Protein AF-A0A7X9LB42-F1 (afdb_monomer)

Secondary structure (DSSP, 8-state):
--------PPPPS-SS-------------PPPP--TT-PPPPPPP------HHHHHHHHHHHHHHHHHHTTSS-GGGTGGGB-HHHHHHHHHHHHTTTTTT-EEEEEEEEEEETTEEEEEEEEEETTEEEEEEEEEEEETTEEEEEEEEE---HHHHTTT-

Radius of gyration: 22.35 Å; Cα contacts (8 Å, |Δi|>4): 186; chains: 1; bounding box: 54×29×72 Å

Mean predicted aligned error: 14.07 Å

Foldseek 3Di:
DDPPDDDDDDDPPDDDPPPPPPDDPPDDDDPDDPDVCPDPPPPDPPQDPDPPVRVVQVVVLVVQLLCLLLVNDPLVVCVVQEDPVVSVVSVLSVVLVQSNQKDWDDWDWGDPDPFKIKIWTWIDHPPDIKIKIWMWGQDPNHTHTYDMDIPDDPVSVVSSD

Sequence (161 aa):
MDIADAVLGPAPLILAPALRLIRPLFSEPVQDPLVPWAVPEPPPPQQTEVPARVRRAVAALTAALVEVLRGRRPLAHFEPHAGAEVIDLLARLRAEGATSGIRLASVRVSQPADRAVEATVRFELGRSSRAAALRFARRDGRWRLVAMELALDAGTILRAG

pLDDT: mean 78.17, std 20.58, range [34.38, 97.81]

Structure (mmCIF, N/CA/C/O backbone):
data_AF-A0A7X9LB42-F1
#
_entry.id   AF-A0A7X9LB42-F1
#
loop_
_atom_site.group_PDB
_atom_site.id
_atom_site.type_symbol
_atom_site.label_atom_id
_atom_site.label_alt_id
_atom_site.label_comp_id
_atom_site.label_asym_id
_atom_site.label_entity_id
_atom_site.label_seq_id
_atom_site.pdbx_PDB_ins_code
_atom_site.Cartn_x
_atom_site.Cartn_y
_atom_site.Cartn_z
_atom_site.occupancy
_atom_site.B_iso_or_equiv
_atom_site.auth_seq_id
_atom_site.auth_comp_id
_atom_site.auth_asym_id
_atom_site.auth_atom_id
_atom_site.pdbx_PDB_model_num
ATOM 1 N N . MET A 1 1 ? 27.566 -9.108 54.382 1.00 41.91 1 MET A N 1
ATOM 2 C CA . MET A 1 1 ? 26.516 -8.352 53.672 1.00 41.91 1 MET A CA 1
ATOM 3 C C . MET A 1 1 ? 25.798 -9.371 52.813 1.00 41.91 1 MET A C 1
ATOM 5 O O . MET A 1 1 ? 26.382 -9.845 51.850 1.00 41.91 1 MET A O 1
ATOM 9 N N . ASP A 1 2 ? 24.655 -9.832 53.311 1.00 34.38 2 ASP A N 1
ATOM 10 C CA . ASP A 1 2 ? 23.945 -11.046 52.896 1.00 34.38 2 ASP A CA 1
ATOM 11 C C . ASP A 1 2 ? 22.746 -10.668 52.006 1.00 34.38 2 ASP A C 1
ATOM 13 O O . ASP A 1 2 ? 22.074 -9.673 52.280 1.00 34.38 2 ASP A O 1
ATOM 17 N N . ILE A 1 3 ? 22.521 -11.403 50.916 1.00 44.94 3 ILE A N 1
ATOM 18 C CA . ILE A 1 3 ? 21.566 -11.088 49.832 1.00 44.94 3 ILE A CA 1
ATOM 19 C C . ILE A 1 3 ? 20.309 -11.959 50.006 1.00 44.94 3 ILE A C 1
ATOM 21 O O . ILE A 1 3 ? 19.938 -12.711 49.107 1.00 44.94 3 ILE A O 1
ATOM 25 N N . ALA A 1 4 ? 19.695 -11.928 51.193 1.00 46.03 4 ALA A N 1
ATOM 26 C CA . ALA A 1 4 ? 18.783 -12.998 51.610 1.00 46.03 4 ALA A CA 1
ATOM 27 C C . ALA A 1 4 ? 17.273 -12.684 51.638 1.00 46.03 4 ALA A C 1
ATOM 29 O O . ALA A 1 4 ? 16.518 -13.624 51.833 1.00 46.03 4 ALA A O 1
ATOM 30 N N . ASP A 1 5 ? 16.781 -11.464 51.383 1.00 50.47 5 ASP A N 1
ATOM 31 C CA . ASP A 1 5 ? 15.348 -11.166 51.633 1.00 50.47 5 ASP A CA 1
ATOM 32 C C . ASP A 1 5 ? 14.587 -10.499 50.472 1.00 50.47 5 ASP A C 1
ATOM 34 O O . ASP A 1 5 ? 13.967 -9.445 50.619 1.00 50.47 5 ASP A O 1
ATOM 38 N N . ALA A 1 6 ? 14.566 -11.136 49.298 1.00 44.75 6 ALA A N 1
ATOM 39 C CA . ALA A 1 6 ? 13.583 -10.803 48.262 1.00 44.75 6 ALA A CA 1
ATOM 40 C C . ALA A 1 6 ? 12.391 -11.774 48.331 1.00 44.75 6 ALA A C 1
ATOM 42 O O . ALA A 1 6 ? 12.416 -12.857 47.748 1.00 44.75 6 ALA A O 1
ATOM 43 N N . VAL A 1 7 ? 11.330 -11.385 49.041 1.00 47.34 7 VAL A N 1
ATOM 44 C CA . VAL A 1 7 ? 10.073 -12.150 49.094 1.00 47.34 7 VAL A CA 1
ATOM 45 C C . VAL A 1 7 ? 9.259 -11.898 47.818 1.00 47.34 7 VAL A C 1
ATOM 47 O O . VAL A 1 7 ? 8.874 -10.767 47.522 1.00 47.34 7 VAL A O 1
ATOM 50 N N . LEU A 1 8 ? 8.983 -12.962 47.057 1.00 39.12 8 LEU A N 1
ATOM 51 C CA . LEU A 1 8 ? 8.116 -12.939 45.874 1.00 39.12 8 LEU A CA 1
ATOM 52 C C . LEU A 1 8 ? 6.640 -13.010 46.295 1.00 39.12 8 LEU A C 1
ATOM 54 O O . LEU A 1 8 ? 6.186 -14.025 46.816 1.00 39.12 8 LEU A O 1
ATOM 58 N N . GLY A 1 9 ? 5.881 -11.946 46.035 1.00 48.91 9 GLY A N 1
ATOM 59 C CA . GLY A 1 9 ? 4.416 -11.970 46.083 1.00 48.91 9 GLY A CA 1
ATOM 60 C C . GLY A 1 9 ? 3.815 -12.286 44.704 1.00 48.91 9 GLY A C 1
ATOM 61 O O . GLY A 1 9 ? 4.397 -11.891 43.689 1.00 48.91 9 GLY A O 1
ATOM 62 N N . PRO A 1 10 ? 2.660 -12.973 44.619 1.00 39.47 10 PRO A N 1
ATOM 63 C CA . PRO A 1 10 ? 1.989 -13.208 43.345 1.00 39.47 10 PRO A CA 1
ATOM 64 C C . PRO A 1 10 ? 1.447 -11.892 42.769 1.00 39.47 10 PRO A C 1
ATOM 66 O O . PRO A 1 10 ? 0.719 -11.154 43.433 1.00 39.47 10 PRO A O 1
ATOM 69 N N . ALA A 1 11 ? 1.802 -11.601 41.516 1.00 39.06 11 ALA A N 1
ATOM 70 C CA . ALA A 1 11 ? 1.263 -10.464 40.779 1.00 39.06 11 ALA A CA 1
ATOM 71 C C . ALA A 1 11 ? -0.211 -10.723 40.407 1.00 39.06 11 ALA A C 1
ATOM 73 O O . ALA A 1 11 ? -0.538 -11.835 39.982 1.00 39.06 11 ALA A O 1
ATOM 74 N N . PRO A 1 12 ? -1.111 -9.729 40.531 1.00 38.19 12 PRO A N 1
ATOM 75 C CA . PRO A 1 12 ? -2.492 -9.891 40.103 1.00 38.19 12 PRO A CA 1
ATOM 76 C C . PRO A 1 12 ? -2.535 -10.175 38.596 1.00 38.19 12 PRO A C 1
ATOM 78 O O . PRO A 1 12 ? -1.917 -9.470 37.797 1.00 38.19 12 PRO A O 1
ATOM 81 N N . LEU A 1 13 ? -3.266 -11.227 38.219 1.00 47.06 13 LEU A N 1
ATOM 82 C CA . LEU A 1 13 ? -3.501 -11.663 36.841 1.00 47.06 13 LEU A CA 1
ATOM 83 C C . LEU A 1 13 ? -4.404 -10.671 36.099 1.00 47.06 13 LEU A C 1
ATOM 85 O O . LEU A 1 13 ? -5.555 -10.972 35.809 1.00 47.06 13 LEU A O 1
ATOM 89 N N . ILE A 1 14 ? -3.901 -9.483 35.781 1.00 51.09 14 ILE A N 1
ATOM 90 C CA . ILE A 1 14 ? -4.489 -8.638 34.744 1.00 51.09 14 ILE A CA 1
ATOM 91 C C . ILE A 1 14 ? -3.339 -7.932 34.032 1.00 51.09 14 ILE A C 1
ATOM 93 O O . ILE A 1 14 ? -2.654 -7.129 34.656 1.00 51.09 14 ILE A O 1
ATOM 97 N N . LEU A 1 15 ? -3.168 -8.243 32.740 1.00 40.28 15 LEU A N 1
ATOM 98 C CA . LEU A 1 15 ? -2.590 -7.442 31.644 1.00 40.28 15 LEU A CA 1
ATOM 99 C C . LEU A 1 15 ? -1.742 -8.318 30.708 1.00 40.28 15 LEU A C 1
ATOM 101 O O . LEU A 1 15 ? -0.972 -9.170 31.142 1.00 40.28 15 LEU A O 1
ATOM 105 N N . ALA A 1 16 ? -1.929 -8.085 29.406 1.00 45.25 16 ALA A N 1
ATOM 106 C CA . ALA A 1 16 ? -1.166 -8.628 28.281 1.00 45.25 16 ALA A CA 1
ATOM 107 C C . ALA A 1 16 ? 0.340 -8.750 28.581 1.00 45.25 16 ALA A C 1
ATOM 109 O O . ALA A 1 16 ? 0.851 -7.935 29.353 1.00 45.25 16 ALA A O 1
ATOM 110 N N . PRO A 1 17 ? 1.078 -9.699 27.967 1.00 44.28 17 PRO A N 1
ATOM 111 C CA . PRO A 1 17 ? 2.480 -9.896 28.299 1.00 44.28 17 PRO A CA 1
ATOM 112 C C . PRO A 1 17 ? 3.245 -8.607 28.004 1.00 44.28 17 PRO A C 1
ATOM 114 O O . PRO A 1 17 ? 3.487 -8.243 26.852 1.00 44.28 17 PRO A O 1
ATOM 117 N N . ALA A 1 18 ? 3.605 -7.896 29.071 1.00 48.59 18 ALA A N 1
ATOM 118 C CA . ALA A 1 18 ? 4.562 -6.818 29.021 1.00 48.59 18 ALA A CA 1
ATOM 119 C C . ALA A 1 18 ? 5.898 -7.462 28.654 1.00 48.59 18 ALA A C 1
ATOM 121 O O . ALA A 1 18 ? 6.626 -7.961 29.512 1.00 48.59 18 ALA A O 1
ATOM 122 N N . LEU A 1 19 ? 6.196 -7.497 27.356 1.00 48.34 19 LEU A N 1
ATOM 123 C CA . LEU A 1 19 ? 7.540 -7.734 26.857 1.00 48.34 19 LEU A CA 1
ATOM 124 C C . LEU A 1 19 ? 8.431 -6.672 27.501 1.00 48.34 19 LEU A C 1
ATOM 126 O O . LEU A 1 19 ? 8.444 -5.510 27.092 1.00 48.34 19 LEU A O 1
ATOM 130 N N . ARG A 1 20 ? 9.137 -7.062 28.566 1.00 45.72 20 ARG A N 1
ATOM 131 C CA . ARG A 1 20 ? 10.211 -6.263 29.146 1.00 45.72 20 ARG A CA 1
ATOM 132 C C . ARG A 1 20 ? 11.251 -6.080 28.053 1.00 45.72 20 ARG A C 1
ATOM 134 O O . ARG A 1 20 ? 11.986 -7.006 27.725 1.00 45.72 20 ARG A O 1
ATOM 141 N N . LEU A 1 21 ? 11.295 -4.882 27.483 1.00 43.81 21 LEU A N 1
ATOM 142 C CA . LEU A 1 21 ? 12.364 -4.490 26.584 1.00 43.81 21 LEU A CA 1
ATOM 143 C C . LEU A 1 21 ? 13.625 -4.333 27.440 1.00 43.81 21 LEU A C 1
ATOM 145 O O . LEU A 1 21 ? 13.823 -3.312 28.099 1.00 43.81 21 LEU A O 1
ATOM 149 N N . ILE A 1 22 ? 14.440 -5.385 27.503 1.00 57.38 22 ILE A N 1
ATOM 150 C CA . ILE A 1 22 ? 15.757 -5.315 28.130 1.00 57.38 22 ILE A CA 1
ATOM 151 C C . ILE A 1 22 ? 16.614 -4.455 27.206 1.00 57.38 22 ILE A C 1
ATOM 153 O O . ILE A 1 22 ? 16.971 -4.867 26.104 1.00 57.38 22 ILE A O 1
ATOM 157 N N . ARG A 1 23 ? 16.905 -3.225 27.634 1.00 40.50 23 ARG A N 1
ATOM 158 C CA . ARG A 1 23 ? 17.895 -2.374 26.976 1.00 40.50 23 ARG A CA 1
ATOM 159 C C . ARG A 1 23 ? 19.249 -3.075 27.141 1.00 40.50 23 ARG A C 1
ATOM 161 O O . ARG A 1 23 ? 19.650 -3.252 28.292 1.00 40.50 23 ARG A O 1
ATOM 168 N N . PRO A 1 24 ? 19.942 -3.494 26.066 1.00 44.38 24 PRO A N 1
ATOM 169 C CA . PRO A 1 24 ? 21.277 -4.039 26.231 1.00 44.3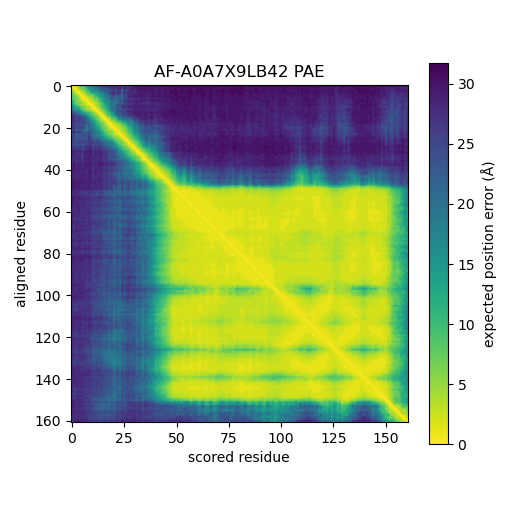8 24 PRO A CA 1
ATOM 170 C C . PRO A 1 24 ? 22.142 -2.930 26.828 1.00 44.38 24 PRO A C 1
ATOM 172 O O . PRO A 1 24 ? 22.249 -1.834 26.270 1.00 44.38 24 PRO A O 1
ATOM 175 N N . LEU A 1 25 ? 22.698 -3.189 28.011 1.00 50.03 25 LEU A N 1
ATOM 176 C CA . LEU A 1 25 ? 23.847 -2.438 28.484 1.00 50.03 25 LEU A CA 1
ATOM 177 C C . LEU A 1 25 ? 24.956 -2.790 27.497 1.00 50.03 25 LEU A C 1
ATOM 179 O O . LEU A 1 25 ? 25.363 -3.948 27.426 1.00 50.03 25 LEU A O 1
ATOM 183 N N . PHE A 1 26 ? 25.361 -1.833 26.664 1.00 48.47 26 PHE A N 1
ATOM 184 C CA . PHE A 1 26 ? 26.548 -2.004 25.840 1.00 48.47 26 PHE A CA 1
ATOM 185 C C . PHE A 1 26 ? 27.708 -2.241 26.807 1.00 48.47 26 PHE A C 1
ATOM 187 O O . PHE A 1 26 ? 28.101 -1.332 27.535 1.00 48.47 26 PHE A O 1
ATOM 194 N N . SER A 1 27 ? 28.174 -3.487 26.878 1.00 50.56 27 SER A N 1
ATOM 195 C CA . SER A 1 27 ? 29.434 -3.807 27.533 1.00 50.56 27 SER A CA 1
ATOM 196 C C . SER A 1 27 ? 30.529 -3.057 26.786 1.00 50.56 27 SER A C 1
ATOM 198 O O . SER A 1 27 ? 30.489 -2.977 25.555 1.00 50.56 27 SER A O 1
ATOM 200 N N . GLU A 1 28 ? 31.500 -2.517 27.519 1.00 56.34 28 GLU A N 1
ATOM 201 C CA . GLU A 1 28 ? 32.774 -2.098 26.935 1.00 56.34 28 GLU A CA 1
ATOM 202 C C . GLU A 1 28 ? 33.306 -3.213 26.020 1.00 56.34 28 GLU A C 1
ATOM 204 O O . GLU A 1 28 ? 33.002 -4.387 26.282 1.00 56.34 28 GLU A O 1
ATOM 209 N N . PRO A 1 29 ? 34.042 -2.880 24.941 1.00 48.50 29 PRO A N 1
ATOM 210 C CA . PRO A 1 29 ? 34.519 -3.867 23.985 1.00 48.50 29 PRO A CA 1
ATOM 211 C C . PRO A 1 29 ? 35.438 -4.859 24.701 1.00 48.50 29 PRO A C 1
ATOM 213 O O . PRO A 1 29 ? 36.629 -4.620 24.893 1.00 48.50 29 PRO A O 1
ATOM 216 N N . VAL A 1 30 ? 34.858 -5.985 25.111 1.00 57.56 30 VAL A N 1
ATOM 217 C CA . VAL A 1 30 ? 35.585 -7.210 25.409 1.00 57.56 30 VAL A CA 1
ATOM 218 C C . VAL A 1 30 ? 36.338 -7.525 24.129 1.00 57.56 30 VAL A C 1
ATOM 220 O O . VAL A 1 30 ? 35.717 -7.640 23.075 1.00 57.56 30 VAL A O 1
ATOM 223 N N . GLN A 1 31 ? 37.670 -7.585 24.208 1.00 60.78 31 GLN A N 1
ATOM 224 C CA . GLN A 1 31 ? 38.475 -8.064 23.092 1.00 60.78 31 GLN A CA 1
ATOM 225 C C . GLN A 1 31 ? 37.878 -9.388 22.624 1.00 60.78 31 GLN A C 1
ATOM 227 O O . GLN A 1 31 ? 37.711 -10.295 23.444 1.00 60.78 31 GLN A O 1
ATOM 232 N N . ASP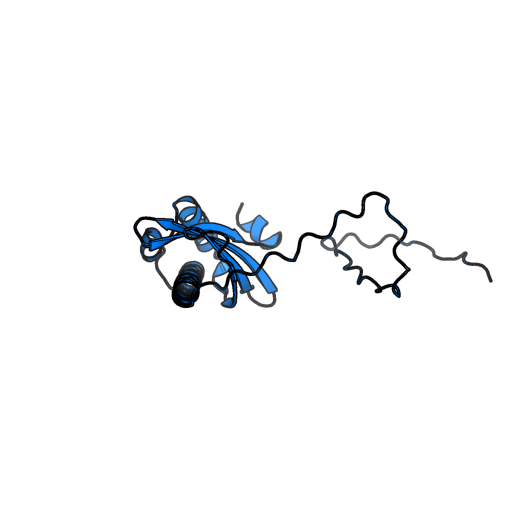 A 1 32 ? 37.486 -9.434 21.350 1.00 60.06 32 ASP A N 1
ATOM 233 C CA . ASP A 1 32 ? 36.711 -10.534 20.789 1.00 60.06 32 ASP A CA 1
ATOM 234 C C . ASP A 1 32 ? 37.332 -11.874 21.203 1.00 60.06 32 ASP A C 1
ATOM 236 O O . ASP A 1 32 ? 38.526 -12.095 20.957 1.00 60.06 32 ASP A O 1
ATOM 240 N N . PRO A 1 33 ? 36.575 -12.787 21.843 1.00 58.59 33 PRO A N 1
ATOM 241 C CA . PRO A 1 33 ?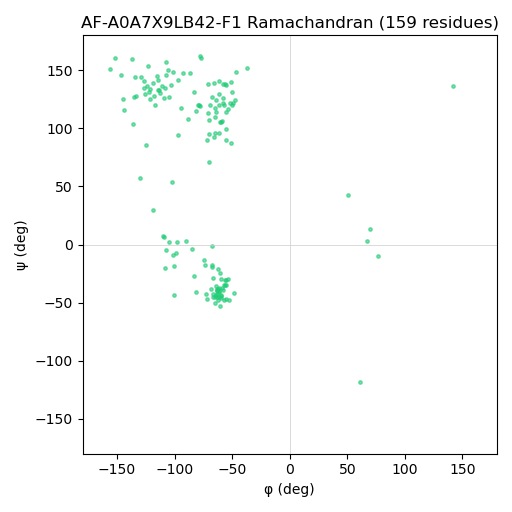 37.075 -14.134 22.038 1.00 58.59 33 PRO A CA 1
ATOM 242 C C . PRO A 1 33 ? 37.390 -14.699 20.653 1.00 58.59 33 PRO A C 1
ATOM 244 O O . PRO A 1 33 ? 36.536 -14.669 19.768 1.00 58.59 33 PRO A O 1
ATOM 247 N N . LEU A 1 34 ? 38.623 -15.183 20.464 1.00 61.75 34 LEU A N 1
ATOM 248 C CA . LEU A 1 34 ? 39.092 -15.822 19.233 1.00 61.75 34 LEU A CA 1
ATOM 249 C C . LEU A 1 34 ? 38.158 -16.990 18.875 1.00 61.75 34 LEU A C 1
ATOM 251 O O . LEU A 1 34 ? 38.349 -18.125 19.309 1.00 61.75 34 LEU A O 1
ATOM 255 N N . VAL A 1 35 ? 37.119 -16.708 18.092 1.00 62.78 35 VAL A N 1
ATOM 256 C CA . VAL A 1 35 ? 36.259 -17.723 17.498 1.00 62.78 35 VAL A CA 1
ATOM 257 C C . VAL A 1 35 ? 37.009 -18.304 16.295 1.00 62.78 35 VAL A C 1
ATOM 259 O O . VAL A 1 35 ? 37.314 -17.569 15.356 1.00 62.78 35 VAL A O 1
ATOM 262 N N . PRO A 1 36 ? 37.318 -19.616 16.274 1.00 63.50 36 PRO A N 1
ATOM 263 C CA . PRO A 1 36 ? 38.132 -20.239 15.220 1.00 63.50 36 PRO A CA 1
ATOM 264 C C . PRO A 1 36 ? 37.447 -20.273 13.843 1.00 63.50 36 PRO A C 1
ATOM 266 O O . PRO A 1 36 ? 38.026 -20.749 12.871 1.00 63.50 36 PRO A O 1
ATOM 26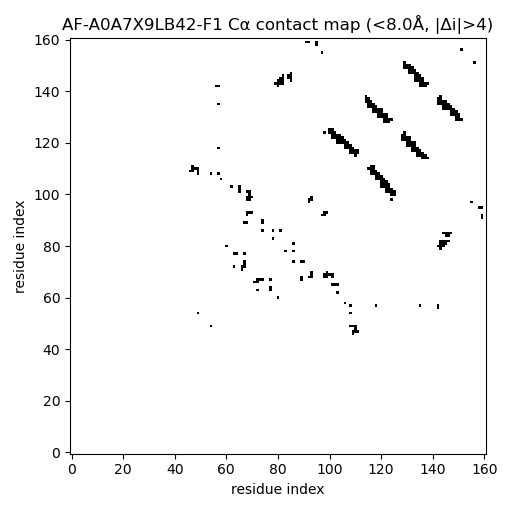9 N N . TRP A 1 37 ? 36.216 -19.772 13.754 1.00 61.94 37 TRP A N 1
ATOM 270 C CA . TRP A 1 37 ? 35.407 -19.689 12.547 1.00 61.94 37 TRP A CA 1
ATOM 271 C C . TRP A 1 37 ? 35.062 -18.246 12.196 1.00 61.94 37 TRP A C 1
ATOM 273 O O . TRP A 1 37 ? 34.003 -18.056 11.624 1.00 61.94 37 TRP A O 1
ATOM 283 N N . ALA A 1 38 ? 35.886 -17.243 12.530 1.00 61.91 38 ALA A N 1
ATOM 284 C CA . ALA A 1 38 ? 35.678 -15.859 12.092 1.00 61.91 38 ALA A CA 1
ATOM 285 C C . ALA A 1 38 ? 35.470 -15.804 10.565 1.00 61.91 38 ALA A C 1
ATOM 287 O O . ALA A 1 38 ? 36.412 -15.694 9.781 1.00 61.91 38 ALA A O 1
ATOM 288 N N . VAL A 1 39 ? 34.215 -15.958 10.140 1.00 67.31 39 VAL A N 1
ATOM 289 C CA . VAL A 1 39 ? 33.794 -15.809 8.762 1.00 67.31 39 VAL A CA 1
ATOM 290 C C . VAL A 1 39 ? 33.960 -14.321 8.536 1.00 67.31 39 VAL A C 1
ATOM 292 O O . VAL A 1 39 ? 33.355 -13.559 9.296 1.00 67.31 39 VAL A O 1
ATOM 295 N N . PRO A 1 40 ? 34.802 -13.888 7.581 1.00 71.44 40 PRO A N 1
ATOM 296 C CA . PRO A 1 40 ? 34.893 -12.475 7.271 1.00 71.44 40 PRO A CA 1
ATOM 297 C C . PRO A 1 40 ? 33.470 -11.973 7.066 1.00 71.44 40 PRO A C 1
ATOM 299 O O . PRO A 1 40 ? 32.744 -12.530 6.237 1.00 71.44 40 PRO A O 1
ATOM 302 N N . GLU A 1 41 ? 33.055 -11.006 7.890 1.00 66.38 41 GLU A N 1
ATOM 303 C CA . GLU A 1 41 ? 31.722 -10.427 7.791 1.00 66.38 41 GLU A CA 1
ATOM 304 C C . GLU A 1 41 ? 31.578 -9.974 6.336 1.00 66.38 41 GLU A C 1
ATOM 306 O O . GLU A 1 41 ? 32.407 -9.180 5.867 1.00 66.38 41 GLU A O 1
ATOM 311 N N . PRO A 1 42 ? 30.633 -10.548 5.565 1.00 71.19 42 PRO A N 1
ATOM 312 C CA . PRO A 1 42 ? 30.469 -10.133 4.188 1.00 71.19 42 PRO A CA 1
ATOM 313 C C . PRO A 1 42 ? 30.248 -8.620 4.208 1.00 71.19 42 PRO A C 1
ATOM 315 O O . PRO A 1 42 ? 29.529 -8.133 5.088 1.00 71.19 42 PRO A O 1
ATOM 318 N N . PRO A 1 43 ? 30.876 -7.862 3.289 1.00 70.62 43 PRO A N 1
ATOM 319 C CA . PRO A 1 43 ? 30.712 -6.418 3.271 1.00 70.62 43 PRO A CA 1
ATOM 320 C C . PRO A 1 43 ? 29.214 -6.104 3.297 1.00 70.62 43 PRO A C 1
ATOM 322 O O . PRO A 1 43 ? 28.446 -6.820 2.637 1.00 70.62 43 PRO A O 1
ATOM 325 N N . PRO A 1 44 ? 28.781 -5.080 4.058 1.00 65.62 44 PRO A N 1
ATOM 326 C CA . PRO A 1 44 ? 27.369 -4.754 4.157 1.00 65.62 44 PRO A CA 1
ATOM 327 C C . PRO A 1 44 ? 26.814 -4.657 2.736 1.00 65.62 44 PRO A C 1
ATOM 329 O O . PRO A 1 44 ? 27.461 -4.031 1.886 1.00 65.62 44 PRO A O 1
ATOM 332 N N . PRO A 1 45 ? 25.674 -5.310 2.439 1.00 60.44 45 PRO A N 1
ATOM 333 C CA . PRO A 1 45 ? 25.145 -5.340 1.088 1.00 60.44 45 PRO A CA 1
ATOM 334 C C . PRO A 1 45 ? 25.056 -3.902 0.591 1.00 60.44 45 PRO A C 1
ATOM 336 O O . PRO A 1 45 ? 24.429 -3.059 1.241 1.00 60.44 45 PRO A O 1
ATOM 339 N N . GLN A 1 46 ? 25.737 -3.608 -0.521 1.00 58.69 46 GLN A N 1
ATOM 340 C CA . GLN A 1 46 ? 25.709 -2.276 -1.110 1.00 58.69 46 GLN A CA 1
ATOM 341 C C . GLN A 1 46 ? 24.245 -1.922 -1.341 1.00 58.69 46 GLN A C 1
ATOM 343 O O . GLN A 1 46 ? 23.548 -2.579 -2.120 1.00 58.69 46 GLN A O 1
ATOM 348 N N . GLN A 1 47 ? 23.759 -0.918 -0.609 1.00 58.94 47 GLN A N 1
ATOM 349 C CA . GLN A 1 47 ? 22.401 -0.427 -0.769 1.00 58.94 47 GLN A CA 1
ATOM 350 C C . GLN A 1 47 ? 22.320 0.164 -2.169 1.00 58.94 47 GLN A C 1
ATOM 352 O O . GLN A 1 47 ? 22.734 1.297 -2.402 1.00 58.94 47 GLN A O 1
ATOM 357 N N . THR A 1 48 ? 21.844 -0.639 -3.120 1.00 67.56 48 THR A N 1
ATOM 358 C CA . THR A 1 48 ? 21.656 -0.186 -4.492 1.00 67.56 48 THR A CA 1
ATOM 359 C C . THR A 1 48 ? 20.713 1.001 -4.439 1.00 67.56 48 THR A C 1
ATOM 361 O O . THR A 1 48 ? 19.602 0.904 -3.905 1.00 67.56 48 THR A O 1
ATOM 364 N N . GLU A 1 49 ? 21.176 2.144 -4.938 1.00 84.75 49 GLU A N 1
ATOM 365 C CA . GLU A 1 49 ? 20.382 3.354 -4.870 1.00 84.75 49 GLU A CA 1
ATOM 366 C C . GLU A 1 49 ? 19.106 3.164 -5.699 1.00 84.75 49 GLU A C 1
ATOM 368 O O . GLU A 1 49 ? 19.137 3.024 -6.921 1.00 84.75 49 GLU A O 1
ATOM 373 N N . VAL A 1 50 ? 17.956 3.148 -5.025 1.00 91.06 50 VAL A N 1
ATOM 374 C CA . VAL A 1 50 ? 16.666 2.976 -5.700 1.00 91.06 50 VAL A CA 1
ATOM 375 C C . VAL A 1 50 ? 16.425 4.166 -6.637 1.00 91.06 50 VAL A C 1
ATOM 377 O O . VAL A 1 50 ? 16.381 5.296 -6.164 1.00 91.06 50 VAL A O 1
ATOM 380 N N . PRO A 1 51 ? 16.175 3.994 -7.944 1.00 93.88 51 PRO A N 1
ATOM 381 C CA . PRO A 1 51 ? 15.959 5.127 -8.837 1.00 93.88 51 PRO A CA 1
ATOM 382 C C . PRO A 1 51 ? 14.818 6.041 -8.360 1.00 93.88 51 PRO A C 1
ATOM 384 O O . PRO A 1 51 ? 13.737 5.573 -7.992 1.00 93.88 51 PRO A O 1
ATOM 387 N N . ALA A 1 52 ? 14.992 7.365 -8.437 1.00 94.06 52 ALA A N 1
ATOM 388 C CA . ALA A 1 52 ? 14.002 8.334 -7.941 1.00 94.06 52 ALA A CA 1
ATOM 389 C C . ALA A 1 52 ? 12.597 8.167 -8.560 1.00 94.06 52 ALA A C 1
ATOM 391 O O . ALA A 1 52 ? 11.584 8.436 -7.913 1.00 94.06 52 ALA A O 1
ATOM 392 N N . ARG A 1 53 ? 12.511 7.695 -9.812 1.00 94.44 53 ARG A N 1
ATOM 393 C CA . ARG A 1 53 ? 11.236 7.344 -10.470 1.00 94.44 53 ARG A CA 1
ATOM 394 C C . ARG A 1 53 ? 10.512 6.186 -9.769 1.00 94.44 53 ARG A C 1
ATOM 396 O O . ARG A 1 53 ? 9.295 6.226 -9.635 1.00 94.44 53 ARG A O 1
ATOM 403 N N . VAL A 1 54 ? 11.262 5.188 -9.300 1.00 94.31 54 VAL A N 1
ATOM 404 C CA . VAL A 1 54 ? 10.7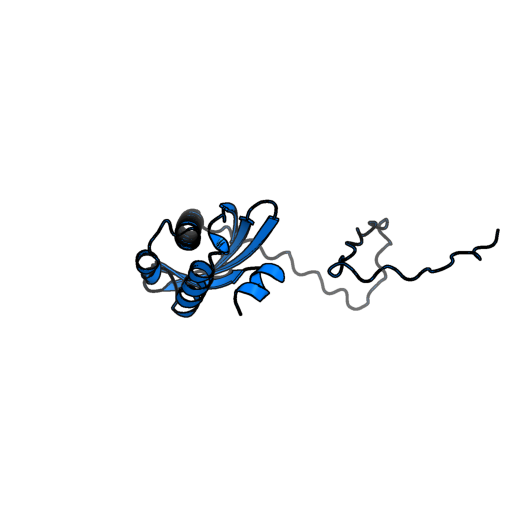35 4.018 -8.589 1.00 94.31 54 VAL A CA 1
ATOM 405 C C . VAL A 1 54 ? 10.272 4.439 -7.199 1.00 94.31 54 VAL A C 1
ATOM 407 O O . VAL A 1 54 ? 9.128 4.168 -6.843 1.00 94.31 54 VAL A O 1
ATOM 410 N N . ARG A 1 55 ? 11.095 5.211 -6.469 1.00 94.88 55 ARG A N 1
ATOM 411 C CA . ARG A 1 55 ? 10.719 5.785 -5.163 1.00 94.88 55 ARG A CA 1
ATOM 412 C C . ARG A 1 55 ? 9.400 6.564 -5.236 1.00 94.88 55 ARG A C 1
ATOM 414 O O . ARG A 1 55 ? 8.505 6.322 -4.432 1.00 94.88 55 ARG A O 1
ATOM 421 N N . ARG A 1 56 ? 9.248 7.447 -6.232 1.00 95.31 56 ARG A N 1
ATOM 422 C CA . ARG A 1 56 ? 8.015 8.231 -6.446 1.00 95.31 56 ARG A CA 1
ATOM 423 C C . ARG A 1 56 ? 6.800 7.357 -6.757 1.00 95.31 56 ARG A C 1
ATOM 425 O O . ARG A 1 56 ? 5.744 7.575 -6.173 1.00 95.31 56 ARG A O 1
ATOM 432 N N . ALA A 1 57 ? 6.946 6.367 -7.638 1.00 95.19 57 ALA A N 1
ATOM 433 C CA . ALA A 1 57 ? 5.852 5.459 -7.980 1.00 95.19 57 ALA A CA 1
ATOM 434 C C . ALA A 1 57 ? 5.368 4.663 -6.756 1.00 95.19 57 ALA A C 1
ATOM 436 O O . ALA A 1 57 ? 4.170 4.578 -6.505 1.00 95.19 57 ALA A O 1
ATOM 437 N N . VAL A 1 58 ? 6.299 4.130 -5.965 1.00 94.94 58 VAL A N 1
ATOM 438 C CA . VAL A 1 58 ? 5.998 3.344 -4.758 1.00 94.94 58 VAL A CA 1
ATOM 439 C C . VAL A 1 58 ? 5.353 4.212 -3.682 1.00 94.94 58 VAL A C 1
ATOM 441 O O . VAL A 1 58 ? 4.363 3.801 -3.080 1.00 94.94 58 VAL A O 1
ATOM 444 N N . ALA A 1 59 ? 5.852 5.433 -3.473 1.00 94.62 59 ALA A N 1
ATOM 445 C CA . ALA A 1 59 ? 5.236 6.391 -2.558 1.00 94.62 59 ALA A CA 1
ATOM 446 C C . ALA A 1 59 ? 3.793 6.737 -2.970 1.00 94.62 59 ALA A C 1
ATOM 448 O O . ALA A 1 59 ? 2.902 6.721 -2.123 1.00 94.62 59 ALA A O 1
ATOM 449 N N . ALA A 1 60 ? 3.538 6.975 -4.262 1.00 96.00 60 ALA A N 1
ATOM 450 C CA . ALA A 1 60 ? 2.194 7.249 -4.775 1.00 96.00 60 ALA A CA 1
ATOM 451 C C . ALA A 1 60 ? 1.245 6.051 -4.600 1.00 96.00 60 ALA A C 1
ATOM 453 O O . ALA A 1 60 ? 0.116 6.221 -4.142 1.00 96.00 60 ALA A O 1
ATOM 454 N N . LEU A 1 61 ? 1.710 4.832 -4.894 1.00 97.31 61 LEU A N 1
ATOM 455 C CA . LEU A 1 61 ? 0.937 3.607 -4.658 1.00 97.31 61 LEU A CA 1
ATOM 456 C C . LEU A 1 61 ? 0.643 3.390 -3.169 1.00 97.31 61 LEU A C 1
ATOM 458 O O . LEU A 1 61 ? -0.462 2.995 -2.812 1.00 97.31 61 LEU A O 1
ATOM 462 N N . THR A 1 62 ? 1.605 3.697 -2.299 1.00 9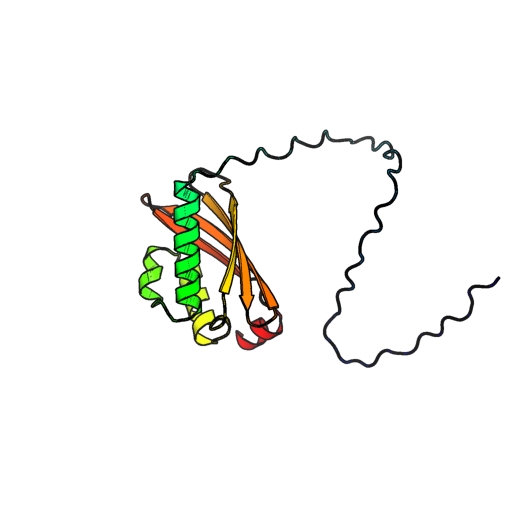7.31 62 THR A N 1
ATOM 463 C CA . THR A 1 62 ? 1.448 3.587 -0.842 1.00 97.31 62 THR A CA 1
ATOM 464 C C . THR A 1 62 ? 0.454 4.626 -0.312 1.00 97.31 62 THR A C 1
ATOM 466 O O . THR A 1 62 ? -0.360 4.319 0.555 1.00 97.31 62 THR A O 1
ATOM 469 N N . ALA A 1 63 ? 0.457 5.845 -0.858 1.00 96.31 63 ALA A N 1
ATOM 470 C CA . ALA A 1 63 ? -0.543 6.860 -0.540 1.00 96.31 63 ALA A CA 1
ATOM 471 C C . ALA A 1 63 ? -1.951 6.432 -0.995 1.00 96.31 63 ALA A C 1
ATOM 473 O O . ALA A 1 63 ? -2.893 6.517 -0.209 1.00 96.31 63 ALA A O 1
ATOM 474 N N . ALA A 1 64 ? -2.090 5.900 -2.215 1.00 96.94 64 ALA A N 1
ATOM 475 C CA . ALA A 1 64 ? -3.364 5.387 -2.722 1.00 96.94 64 ALA A CA 1
ATOM 476 C C . ALA A 1 64 ? -3.895 4.213 -1.881 1.00 96.94 64 ALA A C 1
ATOM 478 O O . ALA A 1 64 ? -5.081 4.180 -1.558 1.00 96.94 64 ALA A O 1
ATOM 479 N N . LEU A 1 65 ? -3.016 3.298 -1.461 1.00 96.38 65 LEU A N 1
ATOM 480 C CA . LEU A 1 65 ? -3.328 2.237 -0.502 1.00 96.38 65 LEU A CA 1
ATOM 481 C C . LEU A 1 65 ? -3.905 2.814 0.802 1.00 96.38 65 LEU A C 1
ATOM 483 O O . LEU A 1 65 ? -4.938 2.351 1.282 1.00 96.38 65 LEU A O 1
ATOM 487 N N . VAL A 1 66 ? -3.284 3.856 1.361 1.00 95.00 66 VAL A N 1
ATOM 488 C CA . VAL A 1 66 ? -3.788 4.522 2.573 1.00 95.00 66 VAL A CA 1
ATOM 489 C C . VAL A 1 66 ? -5.157 5.158 2.338 1.00 95.00 66 VAL A C 1
ATOM 491 O O . VAL A 1 66 ? -6.029 5.059 3.195 1.00 95.00 66 VAL A O 1
ATOM 494 N N . GLU A 1 67 ? -5.401 5.778 1.185 1.00 96.88 67 GLU A N 1
ATOM 495 C CA . GLU A 1 67 ? -6.731 6.305 0.854 1.00 96.88 67 GLU A CA 1
ATOM 496 C C . GLU A 1 67 ? -7.795 5.203 0.780 1.00 96.88 67 GLU A C 1
ATOM 498 O O . GLU A 1 67 ? -8.918 5.422 1.240 1.00 96.88 67 GLU A O 1
ATOM 503 N N . VAL A 1 68 ? -7.449 4.022 0.253 1.00 95.94 68 VAL A N 1
ATOM 504 C CA . VAL A 1 68 ? -8.332 2.844 0.221 1.00 95.94 68 VAL A CA 1
ATOM 505 C C . VAL A 1 68 ? -8.636 2.353 1.633 1.00 95.94 68 VAL A C 1
ATOM 507 O O . VAL A 1 68 ? -9.806 2.208 1.987 1.00 95.94 68 VAL A O 1
ATOM 510 N N . LEU A 1 69 ? -7.608 2.167 2.466 1.00 92.75 69 LEU A N 1
ATOM 511 C CA . LEU A 1 69 ? -7.752 1.732 3.862 1.00 92.75 69 LEU A CA 1
ATOM 512 C C . LEU A 1 69 ? -8.602 2.696 4.702 1.00 92.75 69 LEU A C 1
ATOM 514 O O . LEU A 1 69 ? -9.290 2.275 5.630 1.00 92.75 69 LEU A O 1
ATOM 518 N N . ARG A 1 70 ? -8.588 3.987 4.359 1.00 92.44 70 ARG A N 1
ATOM 519 C CA . ARG A 1 70 ? -9.427 5.019 4.987 1.00 92.44 70 ARG A CA 1
ATOM 520 C C . ARG A 1 70 ? -10.832 5.123 4.392 1.00 92.44 70 ARG A C 1
ATOM 522 O O . ARG A 1 70 ? -11.607 5.964 4.836 1.00 92.44 70 ARG A O 1
ATOM 529 N N . GLY A 1 71 ? -11.136 4.358 3.346 1.00 93.06 71 GLY A N 1
ATOM 530 C CA . GLY A 1 71 ? -12.399 4.438 2.613 1.00 93.06 71 GLY A CA 1
ATOM 531 C C . GLY A 1 71 ? -12.580 5.712 1.780 1.00 93.06 71 GLY A C 1
ATOM 532 O O . GLY A 1 71 ? -13.685 5.978 1.327 1.00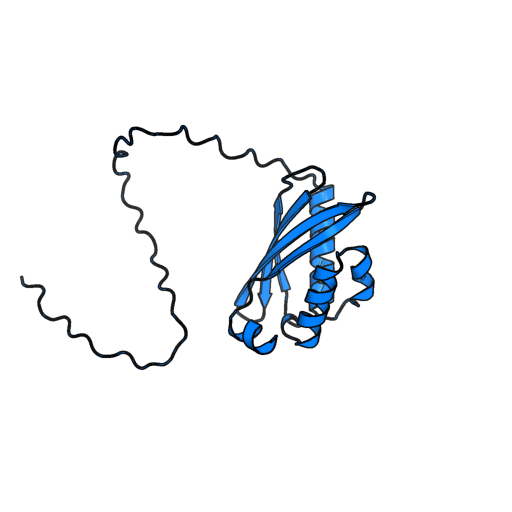 93.06 71 GLY A O 1
ATOM 533 N N . ARG A 1 72 ? -11.520 6.500 1.559 1.00 94.50 72 ARG A N 1
ATOM 534 C CA . ARG A 1 72 ? -11.555 7.727 0.737 1.00 94.50 72 ARG A CA 1
ATOM 535 C C . ARG A 1 72 ? -11.414 7.446 -0.756 1.00 94.50 72 ARG A C 1
ATOM 537 O O . ARG A 1 72 ? -11.877 8.232 -1.574 1.00 94.50 72 ARG A O 1
ATOM 544 N N . ARG A 1 73 ? -10.757 6.338 -1.101 1.00 95.56 73 ARG A N 1
ATOM 545 C CA . ARG A 1 73 ? -10.628 5.831 -2.468 1.00 95.56 73 ARG A CA 1
ATOM 546 C C . ARG A 1 73 ? -11.410 4.518 -2.590 1.00 95.56 73 ARG A C 1
ATOM 548 O O . ARG A 1 73 ? -11.205 3.636 -1.753 1.00 95.56 73 ARG A O 1
ATOM 555 N N . PRO A 1 74 ? -12.270 4.353 -3.612 1.00 95.94 74 PRO A N 1
ATOM 556 C CA . PRO A 1 74 ? -12.908 3.070 -3.891 1.00 95.94 74 PRO A CA 1
ATOM 557 C C . PRO A 1 74 ? -11.869 1.972 -4.141 1.00 95.94 74 PRO A C 1
ATOM 559 O O . PRO A 1 74 ? -10.894 2.203 -4.859 1.00 95.94 74 PRO A O 1
ATOM 562 N N . LEU A 1 75 ? -12.091 0.772 -3.592 1.00 95.69 75 LEU A N 1
ATOM 563 C CA . LEU A 1 75 ? -11.180 -0.370 -3.761 1.00 95.69 75 LEU A CA 1
ATOM 564 C C . LEU A 1 75 ? -10.971 -0.722 -5.244 1.00 95.69 75 LEU A C 1
ATOM 566 O O . LEU A 1 75 ? -9.832 -0.919 -5.660 1.00 95.69 75 LEU A O 1
ATOM 570 N N . ALA A 1 76 ? -12.035 -0.644 -6.050 1.00 96.44 76 ALA A N 1
ATOM 571 C CA . ALA A 1 76 ? -12.006 -0.873 -7.497 1.00 96.44 76 ALA A CA 1
ATOM 572 C C . ALA A 1 76 ? -10.990 0.005 -8.250 1.00 96.44 76 ALA A C 1
ATOM 574 O O . ALA A 1 76 ? -10.408 -0.411 -9.247 1.00 96.44 76 ALA A O 1
ATOM 575 N N . HIS A 1 77 ? -10.704 1.219 -7.762 1.00 96.06 77 HIS A N 1
ATOM 576 C CA . HIS A 1 77 ? -9.698 2.086 -8.388 1.00 96.06 77 HIS A CA 1
ATOM 577 C C . HIS A 1 77 ? -8.261 1.611 -8.124 1.00 96.06 77 HIS A C 1
ATOM 579 O O . HIS A 1 77 ? -7.333 2.056 -8.797 1.00 96.06 77 HIS A O 1
ATOM 585 N N . PHE A 1 78 ? -8.054 0.753 -7.123 1.00 96.31 78 PHE A N 1
ATOM 586 C CA . PHE A 1 78 ? -6.746 0.229 -6.740 1.00 96.31 78 PHE A CA 1
ATOM 587 C C . PHE A 1 78 ? -6.488 -1.191 -7.266 1.00 96.31 78 PHE A C 1
ATOM 589 O O . PHE A 1 78 ? -5.329 -1.576 -7.390 1.00 96.31 78 PHE A O 1
ATOM 596 N N . GLU A 1 79 ? -7.525 -1.934 -7.663 1.00 95.69 79 GLU A N 1
ATOM 597 C CA . GLU A 1 79 ? -7.426 -3.274 -8.273 1.00 95.69 79 GLU A CA 1
ATOM 598 C C . GLU A 1 79 ? -6.410 -3.380 -9.428 1.00 95.69 79 GLU A C 1
ATOM 600 O O . GLU A 1 79 ? -5.609 -4.321 -9.441 1.00 95.69 79 GLU A O 1
ATOM 605 N N . PRO A 1 80 ? -6.299 -2.410 -10.362 1.00 94.94 80 PRO A N 1
ATOM 606 C CA . PRO A 1 80 ? -5.271 -2.473 -11.405 1.00 94.94 80 PRO A CA 1
ATOM 607 C C . PRO A 1 80 ? -3.835 -2.452 -10.853 1.00 94.94 80 PRO A C 1
ATOM 609 O O . PRO A 1 80 ? -2.895 -2.891 -11.520 1.00 94.94 80 PRO A O 1
ATOM 612 N N . HIS A 1 81 ? -3.652 -1.963 -9.628 1.00 96.12 81 HIS A N 1
ATOM 613 C CA . HIS A 1 81 ? -2.366 -1.731 -8.980 1.00 96.12 81 HIS A CA 1
ATOM 614 C C . HIS A 1 81 ? -2.015 -2.761 -7.903 1.00 96.12 81 HIS A C 1
ATOM 616 O O . HIS A 1 81 ? -0.948 -2.643 -7.299 1.00 96.12 81 HIS A O 1
ATOM 622 N N . ALA A 1 82 ? -2.850 -3.774 -7.679 1.00 96.50 82 ALA A N 1
ATOM 623 C CA . ALA A 1 82 ? -2.616 -4.802 -6.671 1.00 96.50 82 ALA A CA 1
ATOM 624 C C . ALA A 1 82 ? -2.933 -6.213 -7.192 1.00 96.50 82 ALA A C 1
ATOM 626 O O . ALA A 1 82 ? -3.619 -6.383 -8.199 1.00 96.50 82 ALA A O 1
ATOM 627 N N . GLY A 1 83 ? -2.369 -7.224 -6.533 1.00 94.44 83 GLY A N 1
ATOM 628 C CA . GLY A 1 83 ? -2.753 -8.625 -6.705 1.00 94.44 83 GLY A CA 1
ATOM 629 C C . GLY A 1 83 ? -4.060 -8.948 -5.975 1.00 94.44 83 GLY A C 1
ATOM 630 O O . GLY A 1 83 ? -4.447 -8.228 -5.056 1.00 94.44 83 GLY A O 1
ATOM 631 N N . ALA A 1 84 ? -4.717 -10.042 -6.369 1.00 93.19 84 ALA A N 1
ATOM 632 C CA . ALA A 1 84 ? -6.014 -10.452 -5.819 1.00 93.19 84 ALA A CA 1
ATOM 633 C C . ALA A 1 84 ? -5.979 -10.637 -4.292 1.00 93.19 84 ALA A C 1
ATOM 635 O O . ALA A 1 84 ? -6.780 -10.032 -3.592 1.00 93.19 84 ALA A O 1
ATOM 636 N N . GLU A 1 85 ? -4.978 -11.349 -3.765 1.00 91.12 85 GLU A N 1
ATOM 637 C CA . GLU A 1 85 ? -4.835 -11.582 -2.317 1.00 91.12 85 GLU A CA 1
ATOM 638 C C . GLU A 1 85 ? -4.726 -10.280 -1.510 1.00 91.12 85 GLU A C 1
ATOM 640 O O . GLU A 1 85 ? -5.293 -10.149 -0.423 1.00 91.12 85 GLU A O 1
ATOM 645 N N . VAL A 1 86 ? -4.027 -9.283 -2.063 1.00 95.06 86 VAL A N 1
ATOM 646 C CA . VAL A 1 86 ? -3.926 -7.954 -1.453 1.00 95.06 86 VAL A CA 1
ATOM 647 C C . VAL A 1 86 ? -5.289 -7.270 -1.472 1.00 95.06 86 VAL A C 1
ATOM 649 O O . VAL A 1 86 ? -5.691 -6.708 -0.461 1.00 95.06 86 VAL A O 1
ATOM 652 N N . ILE A 1 87 ? -6.018 -7.323 -2.588 1.00 96.69 87 ILE A N 1
ATOM 653 C CA . ILE A 1 87 ? -7.364 -6.743 -2.684 1.00 96.69 87 ILE A CA 1
ATOM 654 C C . ILE A 1 87 ? -8.316 -7.371 -1.663 1.00 96.69 87 ILE A C 1
ATOM 656 O O . ILE A 1 87 ? -9.009 -6.630 -0.964 1.00 96.69 87 ILE A O 1
ATOM 660 N N . ASP A 1 88 ? -8.284 -8.691 -1.499 1.00 92.50 88 ASP A N 1
ATOM 661 C CA . ASP A 1 88 ? -9.110 -9.399 -0.519 1.00 92.50 88 ASP A CA 1
ATOM 662 C C . ASP A 1 88 ? -8.776 -8.981 0.919 1.00 92.50 88 ASP A C 1
ATOM 664 O O . ASP A 1 88 ? -9.673 -8.727 1.726 1.00 92.50 88 ASP A O 1
ATOM 668 N N . LEU A 1 89 ? -7.484 -8.847 1.244 1.00 91.19 89 LEU A N 1
ATOM 669 C CA . LEU A 1 89 ? -7.045 -8.328 2.540 1.00 91.19 89 LEU A CA 1
ATOM 670 C C . LEU A 1 89 ? -7.559 -6.901 2.776 1.00 91.19 89 LEU A C 1
ATOM 672 O O . LEU A 1 89 ? -8.089 -6.604 3.846 1.00 91.19 89 LEU A O 1
ATOM 676 N N . LEU A 1 90 ? -7.442 -6.017 1.782 1.00 92.94 90 LEU A N 1
ATOM 677 C CA . LEU A 1 90 ? -7.933 -4.642 1.894 1.00 92.94 90 LEU A CA 1
ATOM 678 C C . LEU A 1 90 ? -9.455 -4.583 2.047 1.00 92.94 90 LEU A C 1
ATOM 680 O O . LEU A 1 90 ? -9.953 -3.720 2.769 1.00 92.94 90 LEU A O 1
ATOM 684 N N . ALA A 1 91 ?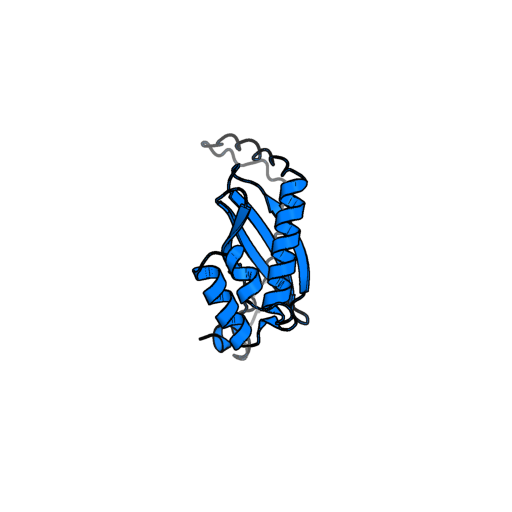 -10.196 -5.478 1.392 1.00 92.81 91 ALA A N 1
ATOM 685 C CA . ALA A 1 91 ? -11.640 -5.576 1.550 1.00 92.81 91 ALA A CA 1
ATOM 686 C C . ALA A 1 91 ? -12.022 -5.933 2.996 1.00 92.81 91 ALA A C 1
ATOM 688 O O . ALA A 1 91 ? -12.852 -5.233 3.580 1.00 92.81 91 ALA A O 1
ATOM 689 N N . ARG A 1 92 ? -11.367 -6.942 3.591 1.00 89.81 92 ARG A N 1
ATOM 690 C CA . ARG A 1 92 ? -11.587 -7.353 4.992 1.00 89.81 92 ARG A CA 1
ATOM 691 C C . ARG A 1 92 ? -11.269 -6.234 5.985 1.00 89.81 92 ARG A C 1
ATOM 693 O O . ARG A 1 92 ? -12.154 -5.793 6.714 1.00 89.81 92 ARG A O 1
ATOM 700 N N . LEU A 1 93 ? -10.066 -5.656 5.897 1.00 87.69 93 LEU A N 1
ATOM 701 C CA . LEU A 1 93 ? -9.634 -4.558 6.778 1.00 87.69 93 LEU A CA 1
ATOM 702 C C . LEU A 1 93 ? -10.576 -3.343 6.726 1.00 87.69 93 LEU A C 1
ATOM 704 O O . LEU A 1 93 ? -10.782 -2.656 7.730 1.00 87.69 93 LEU A O 1
ATOM 708 N N . ARG A 1 94 ? -11.152 -3.058 5.549 1.00 88.69 94 ARG A N 1
ATOM 709 C CA . ARG A 1 94 ? -12.140 -1.984 5.382 1.00 88.69 94 ARG A CA 1
ATOM 710 C C . ARG A 1 94 ? -13.490 -2.338 5.994 1.00 88.69 94 ARG A C 1
ATOM 712 O O . ARG A 1 94 ? -14.090 -1.462 6.611 1.00 88.69 94 ARG A O 1
ATOM 719 N N . ALA A 1 95 ? -13.965 -3.568 5.810 1.00 88.31 95 ALA A N 1
ATOM 720 C CA . ALA A 1 95 ? -15.242 -4.026 6.356 1.00 88.31 95 ALA A CA 1
ATOM 721 C C . ALA A 1 95 ? -15.252 -3.980 7.893 1.00 88.31 95 ALA A C 1
ATOM 723 O O . ALA A 1 95 ? -16.236 -3.559 8.492 1.00 88.31 95 ALA A O 1
ATOM 724 N N . GLU A 1 96 ? -14.125 -4.308 8.521 1.00 85.19 96 GLU A N 1
ATOM 725 C CA . GLU A 1 96 ? -13.939 -4.247 9.977 1.00 85.19 96 GLU A CA 1
ATOM 726 C C . GLU A 1 96 ? -13.789 -2.813 10.519 1.00 85.19 96 GLU A C 1
ATOM 728 O O . GLU A 1 96 ? -13.816 -2.585 11.728 1.00 85.19 96 GLU A O 1
ATOM 733 N N . GLY A 1 97 ? -13.570 -1.822 9.646 1.00 83.75 97 GLY A N 1
ATOM 734 C CA . GLY A 1 97 ? -13.382 -0.418 10.025 1.00 83.75 97 GLY A CA 1
ATOM 735 C C . GLY A 1 97 ? -12.089 -0.120 10.803 1.00 83.75 97 GLY A C 1
ATOM 736 O O . GLY A 1 97 ? -11.851 1.038 11.173 1.00 83.75 97 GLY A O 1
ATOM 737 N N . ALA A 1 98 ? -11.231 -1.125 11.008 1.00 76.38 98 ALA A N 1
ATOM 738 C CA . ALA A 1 98 ? -10.027 -1.066 11.835 1.00 76.38 98 ALA A CA 1
ATOM 739 C C . ALA A 1 98 ? -9.001 -0.022 11.359 1.00 76.38 98 ALA A C 1
ATOM 741 O O . ALA A 1 98 ? -8.209 0.491 12.150 1.00 76.38 98 ALA A O 1
ATOM 742 N N . THR A 1 99 ? -9.019 0.334 10.072 1.00 84.44 99 THR A N 1
ATOM 743 C CA . THR A 1 99 ? -8.014 1.207 9.445 1.00 84.44 99 THR A CA 1
ATOM 744 C C . THR A 1 99 ? -8.520 2.604 9.082 1.00 84.44 99 THR A C 1
ATOM 746 O O . THR A 1 99 ? -7.782 3.386 8.486 1.00 84.44 99 THR A O 1
ATOM 749 N N . SER A 1 100 ? -9.746 2.976 9.458 1.00 83.50 100 SER A N 1
ATOM 750 C CA . SER A 1 100 ? -10.362 4.270 9.094 1.00 83.50 100 SER A CA 1
ATOM 751 C C . SER A 1 100 ? -9.533 5.502 9.513 1.00 83.50 100 SER A C 1
ATOM 753 O O . SER A 1 100 ? -9.463 6.505 8.792 1.00 83.50 100 SER A O 1
ATOM 755 N N . GLY A 1 101 ? -8.846 5.414 10.657 1.00 89.06 101 GLY A N 1
ATOM 756 C CA . GLY A 1 101 ? -7.981 6.463 11.203 1.00 89.06 101 GLY A CA 1
ATOM 757 C C . GLY A 1 101 ? -6.514 6.405 10.766 1.00 89.06 101 GLY A C 1
ATOM 758 O O . GLY A 1 101 ? -5.728 7.220 11.251 1.00 89.06 101 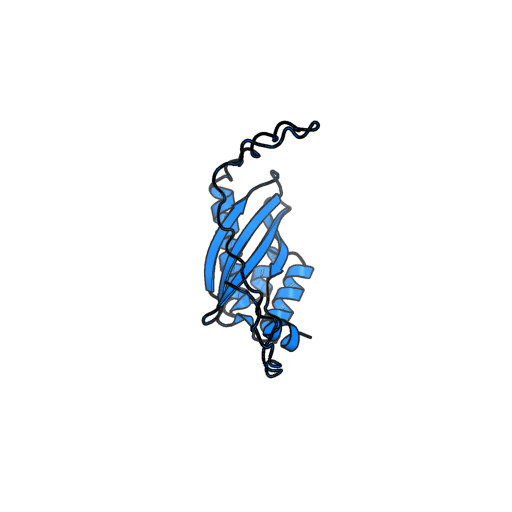GLY A O 1
ATOM 759 N N . ILE A 1 102 ? -6.128 5.464 9.896 1.00 91.44 102 ILE A N 1
ATOM 760 C CA . ILE A 1 102 ? -4.719 5.218 9.574 1.00 91.44 102 ILE A CA 1
ATOM 761 C C . ILE A 1 102 ? -4.085 6.416 8.848 1.00 91.44 102 ILE A C 1
ATOM 763 O O . ILE A 1 102 ? -4.692 7.038 7.970 1.00 91.44 102 ILE A O 1
ATOM 767 N N . ARG A 1 103 ? -2.847 6.754 9.208 1.00 92.56 103 ARG A N 1
ATOM 768 C CA . ARG A 1 103 ? -2.041 7.800 8.565 1.00 92.56 103 ARG A CA 1
ATOM 769 C C . ARG A 1 103 ? -0.672 7.259 8.203 1.00 92.56 103 ARG A C 1
ATOM 771 O O . ARG A 1 103 ? -0.099 6.466 8.942 1.00 92.56 103 ARG A O 1
ATOM 778 N N . LEU A 1 104 ? -0.146 7.707 7.069 1.00 94.06 104 LEU A N 1
ATOM 779 C CA . LEU A 1 104 ? 1.212 7.391 6.652 1.00 94.06 104 LEU A CA 1
ATOM 780 C C . LEU A 1 104 ? 2.205 8.286 7.397 1.00 94.06 104 LEU A C 1
ATOM 782 O O . LEU A 1 104 ? 2.139 9.501 7.244 1.00 94.06 104 LEU A O 1
ATOM 786 N N . ALA A 1 105 ? 3.128 7.693 8.155 1.00 93.56 105 ALA A N 1
ATOM 787 C CA . ALA A 1 105 ? 4.174 8.434 8.859 1.00 93.56 105 ALA A CA 1
ATOM 788 C C . ALA A 1 105 ? 5.520 8.377 8.128 1.00 93.56 105 ALA A C 1
ATOM 790 O O . ALA A 1 105 ? 6.210 9.384 8.010 1.00 93.56 105 ALA A O 1
ATOM 791 N N . SER A 1 106 ? 5.913 7.206 7.620 1.00 93.75 106 SER A N 1
ATOM 792 C CA . SER A 1 106 ? 7.146 7.076 6.834 1.00 93.75 106 SER A CA 1
ATOM 793 C C . SER A 1 106 ? 7.114 5.879 5.894 1.00 93.75 106 SER A C 1
ATOM 795 O O . SER A 1 106 ? 6.518 4.855 6.219 1.00 93.75 106 SER A O 1
ATOM 797 N N . VAL A 1 107 ? 7.832 5.983 4.775 1.00 95.00 107 VAL A N 1
ATOM 798 C CA . VAL A 1 107 ? 8.097 4.881 3.840 1.00 95.00 107 VAL A CA 1
ATOM 799 C C . VAL A 1 107 ? 9.602 4.773 3.643 1.00 95.00 107 VAL A C 1
ATOM 801 O O . VAL A 1 107 ? 10.257 5.769 3.340 1.00 95.00 107 VAL A O 1
ATOM 804 N N . ARG A 1 108 ? 10.149 3.568 3.786 1.00 94.88 108 ARG A N 1
ATOM 805 C CA . ARG A 1 108 ? 11.513 3.234 3.365 1.00 94.88 108 ARG A CA 1
ATOM 806 C C . ARG A 1 108 ? 11.430 2.232 2.231 1.00 94.88 108 ARG A C 1
ATOM 808 O O . ARG A 1 108 ? 10.661 1.287 2.333 1.00 94.88 108 ARG A O 1
ATOM 815 N N . VAL A 1 109 ? 12.189 2.459 1.165 1.00 94.75 109 VAL A N 1
ATOM 816 C CA . VAL A 1 109 ? 12.126 1.657 -0.061 1.00 94.75 109 VAL A CA 1
ATOM 817 C C . VAL A 1 109 ? 13.491 1.047 -0.334 1.00 94.75 109 VAL A C 1
ATOM 819 O O . VAL A 1 109 ? 14.492 1.763 -0.310 1.00 94.75 109 VAL A O 1
ATOM 822 N N . SER A 1 110 ? 13.512 -0.241 -0.650 1.00 94.88 110 SER A N 1
ATOM 823 C CA . SER A 1 110 ? 14.659 -0.959 -1.202 1.00 94.88 110 SER A CA 1
ATOM 824 C C . SER A 1 110 ? 14.257 -1.606 -2.529 1.00 94.88 110 SER A C 1
ATOM 826 O O . SER A 1 110 ? 13.085 -1.886 -2.782 1.00 94.88 110 SER A O 1
ATOM 828 N N . GLN A 1 111 ? 15.223 -1.822 -3.417 1.00 93.56 111 GLN A N 1
ATOM 829 C CA . GLN A 1 111 ? 14.987 -2.496 -4.690 1.00 93.56 111 GLN A CA 1
ATOM 830 C C . GLN A 1 111 ? 15.943 -3.686 -4.803 1.00 93.56 111 GLN A C 1
ATOM 832 O O . GLN A 1 111 ? 17.025 -3.537 -5.364 1.00 93.56 111 GLN A O 1
ATOM 837 N N . PRO A 1 112 ? 15.574 -4.857 -4.252 1.00 90.25 112 PRO A N 1
ATOM 838 C CA . PRO A 1 112 ? 16.438 -6.037 -4.283 1.00 90.25 112 PRO A CA 1
ATOM 839 C C . PRO A 1 112 ? 16.628 -6.613 -5.695 1.00 90.25 112 PRO A C 1
ATOM 841 O O . PRO A 1 112 ? 17.571 -7.362 -5.922 1.00 90.25 112 PRO A O 1
ATOM 844 N N . ALA A 1 113 ? 15.745 -6.286 -6.649 1.00 89.56 113 ALA A N 1
ATOM 845 C CA . ALA A 1 113 ? 15.901 -6.655 -8.055 1.00 89.56 113 ALA A CA 1
ATOM 846 C C . ALA A 1 113 ? 15.212 -5.644 -8.989 1.00 89.56 113 ALA A C 1
ATOM 848 O O . ALA A 1 113 ? 14.267 -4.955 -8.607 1.00 89.56 113 ALA A O 1
ATOM 849 N N . ASP A 1 114 ? 15.585 -5.611 -10.269 1.00 88.94 114 ASP A N 1
ATOM 850 C CA . ASP A 1 114 ? 15.009 -4.687 -11.265 1.00 88.94 114 ASP A CA 1
ATOM 851 C C . ASP A 1 114 ? 13.477 -4.720 -11.362 1.00 88.94 114 ASP A C 1
ATOM 853 O O . ASP A 1 114 ? 12.828 -3.721 -11.686 1.00 88.94 114 ASP A O 1
ATOM 857 N N . ARG A 1 115 ? 12.886 -5.883 -11.078 1.00 93.38 115 ARG A N 1
ATOM 858 C CA . ARG A 1 115 ? 11.441 -6.128 -11.160 1.00 93.38 115 ARG A CA 1
ATOM 859 C C . ARG A 1 115 ? 10.778 -6.307 -9.796 1.00 93.38 115 ARG A C 1
ATOM 861 O O . ARG A 1 115 ? 9.596 -6.650 -9.772 1.00 93.38 115 ARG A O 1
ATOM 868 N N . ALA A 1 116 ? 11.499 -6.080 -8.699 1.00 95.00 116 ALA A N 1
ATOM 869 C CA . ALA A 1 116 ? 10.997 -6.236 -7.340 1.00 95.00 116 ALA A CA 1
ATOM 870 C C . ALA A 1 116 ? 11.413 -5.053 -6.464 1.00 95.00 116 ALA A C 1
ATOM 872 O O . ALA A 1 116 ? 12.591 -4.728 -6.357 1.00 95.00 116 ALA A O 1
ATOM 873 N N . VAL A 1 117 ? 10.437 -4.434 -5.813 1.00 96.31 117 VAL A N 1
ATOM 874 C CA . VAL A 1 117 ? 10.650 -3.358 -4.849 1.00 96.31 117 VAL A CA 1
ATOM 875 C C . VAL A 1 117 ? 10.009 -3.757 -3.538 1.00 96.31 117 VAL A C 1
ATOM 877 O O . VAL A 1 117 ? 8.884 -4.250 -3.521 1.00 96.31 117 VAL A O 1
ATOM 880 N N . GLU A 1 118 ? 10.710 -3.513 -2.446 1.00 96.69 118 GLU A N 1
ATOM 881 C CA . GLU A 1 118 ? 10.198 -3.725 -1.103 1.00 96.69 118 GLU A CA 1
ATOM 882 C C . GLU A 1 118 ? 10.075 -2.377 -0.406 1.00 96.69 118 GLU A C 1
ATOM 884 O O . GLU A 1 118 ? 10.887 -1.468 -0.606 1.00 96.69 118 GLU A O 1
ATOM 889 N N . ALA A 1 119 ? 9.013 -2.220 0.374 1.00 96.19 119 ALA A N 1
ATOM 890 C CA . ALA A 1 119 ? 8.807 -1.024 1.161 1.00 96.19 119 ALA A CA 1
ATOM 891 C C . ALA A 1 119 ? 8.413 -1.374 2.591 1.00 96.19 119 ALA A C 1
ATOM 893 O O . ALA A 1 119 ? 7.437 -2.084 2.827 1.00 96.19 119 ALA A O 1
ATOM 894 N N . THR A 1 120 ? 9.143 -0.806 3.542 1.00 95.88 120 THR A N 1
ATOM 895 C CA . THR A 1 120 ? 8.768 -0.810 4.952 1.00 95.88 120 THR A CA 1
ATOM 896 C C . THR A 1 120 ? 8.024 0.477 5.237 1.00 95.88 120 THR A C 1
ATOM 898 O O . THR A 1 120 ? 8.563 1.581 5.097 1.00 95.88 120 THR A O 1
ATOM 901 N N . VAL A 1 121 ? 6.769 0.339 5.634 1.00 95.06 121 VAL A N 1
ATOM 902 C CA . VAL A 1 121 ? 5.874 1.453 5.897 1.00 95.06 121 VAL A CA 1
ATOM 903 C C . VAL A 1 121 ? 5.598 1.536 7.384 1.00 95.06 121 VAL A C 1
ATOM 905 O O . VAL A 1 121 ? 5.340 0.534 8.043 1.00 95.06 121 VAL A O 1
ATOM 908 N N . ARG A 1 122 ? 5.638 2.754 7.915 1.00 95.06 122 ARG A N 1
ATOM 909 C CA . ARG A 1 122 ? 5.167 3.051 9.260 1.00 95.06 122 ARG A CA 1
ATOM 910 C C . ARG A 1 122 ? 3.888 3.856 9.162 1.00 95.06 122 ARG A C 1
ATOM 912 O O . ARG A 1 122 ? 3.856 4.920 8.537 1.00 95.06 122 ARG A O 1
ATOM 919 N N . PHE A 1 123 ? 2.867 3.349 9.824 1.00 91.62 123 PHE A N 1
ATOM 920 C CA . PHE A 1 123 ? 1.578 3.976 9.988 1.00 91.62 123 PHE A CA 1
ATOM 921 C C . PHE A 1 123 ? 1.383 4.477 11.418 1.00 91.62 123 PHE A C 1
ATOM 923 O O . PHE A 1 123 ? 1.988 3.978 12.374 1.00 91.62 123 PHE A O 1
ATOM 930 N N . GLU A 1 124 ? 0.490 5.445 11.548 1.00 91.81 124 GLU A N 1
ATOM 931 C CA . GLU A 1 124 ? -0.091 5.892 12.808 1.00 91.81 124 GLU A CA 1
ATOM 932 C C . GLU A 1 124 ? -1.582 5.568 12.799 1.00 91.81 124 GLU A C 1
ATOM 934 O O . GLU A 1 124 ? -2.278 5.838 11.819 1.00 91.81 124 GLU A O 1
ATOM 939 N N . LEU A 1 125 ? -2.069 4.984 13.890 1.00 87.31 125 LEU A N 1
ATOM 940 C CA . LEU A 1 125 ? -3.475 4.675 14.103 1.00 87.31 125 LEU A CA 1
ATOM 941 C C . LEU A 1 125 ? -3.838 5.080 15.534 1.00 87.31 125 LEU A C 1
ATOM 943 O O . LEU A 1 125 ? -3.447 4.428 16.504 1.00 87.31 125 LEU A O 1
ATOM 947 N N . GLY A 1 126 ? -4.536 6.207 15.672 1.00 85.75 126 GLY A N 1
ATOM 948 C CA . GLY A 1 126 ? -4.766 6.822 16.979 1.00 85.75 126 GLY A CA 1
ATOM 949 C C . GLY A 1 126 ? -3.444 7.219 17.643 1.00 85.75 126 GLY A C 1
ATOM 950 O O . GLY A 1 126 ? -2.709 8.042 17.106 1.00 85.75 126 GLY A O 1
ATOM 951 N N . ARG A 1 127 ? -3.145 6.635 18.811 1.00 82.69 127 ARG A N 1
ATOM 952 C CA . ARG A 1 127 ? -1.892 6.859 19.563 1.00 82.69 127 ARG A CA 1
ATOM 953 C C . ARG A 1 127 ? -0.837 5.773 19.330 1.00 82.69 127 ARG A C 1
ATOM 955 O O . ARG A 1 127 ? 0.219 5.808 19.954 1.00 82.69 127 ARG A O 1
ATOM 962 N N . SER A 1 128 ? -1.120 4.800 18.468 1.00 84.00 128 SER A N 1
ATOM 963 C CA . SER A 1 128 ? -0.250 3.650 18.232 1.00 84.00 128 SER A CA 1
ATOM 964 C C . SER A 1 128 ? 0.435 3.751 16.875 1.00 84.00 128 SER A C 1
ATOM 966 O O . SER A 1 128 ? -0.153 4.216 15.898 1.00 84.00 128 SER A O 1
ATOM 968 N N . SER A 1 129 ? 1.676 3.267 16.799 1.00 87.56 129 SER A N 1
ATOM 969 C CA . SER A 1 129 ? 2.369 3.076 15.527 1.00 87.56 129 SER A CA 1
ATOM 970 C C . SER A 1 129 ? 2.238 1.624 15.068 1.00 87.56 129 SER A C 1
ATOM 972 O O . SER A 1 129 ? 2.266 0.700 15.883 1.00 87.56 129 SER A O 1
ATOM 974 N N . ARG A 1 130 ? 2.068 1.428 13.759 1.00 88.12 130 ARG A N 1
ATOM 975 C CA . ARG A 1 130 ? 1.978 0.114 13.111 1.00 88.12 130 ARG A CA 1
ATOM 976 C C . ARG A 1 130 ? 2.986 0.047 11.980 1.00 88.12 130 ARG A C 1
ATOM 978 O O . ARG A 1 130 ? 3.169 1.030 11.267 1.00 88.12 130 ARG A O 1
ATOM 985 N N . ALA A 1 131 ? 3.635 -1.093 11.817 1.00 91.44 131 ALA A N 1
ATOM 986 C CA . ALA A 1 131 ? 4.530 -1.332 10.696 1.00 91.44 131 ALA A CA 1
ATOM 987 C C . ALA A 1 131 ? 3.826 -2.192 9.647 1.00 91.44 131 ALA A C 1
ATOM 989 O O . ALA A 1 131 ? 3.009 -3.043 9.991 1.00 91.44 131 ALA A O 1
ATOM 990 N N . ALA A 1 132 ? 4.161 -1.987 8.381 1.00 91.44 132 ALA A N 1
ATOM 991 C CA . ALA A 1 132 ? 3.793 -2.887 7.306 1.00 91.44 132 ALA A CA 1
ATOM 992 C C . ALA A 1 132 ? 4.985 -3.144 6.392 1.00 91.44 132 ALA A C 1
ATOM 994 O O . ALA A 1 132 ? 5.783 -2.240 6.132 1.00 91.44 132 ALA A O 1
ATOM 995 N N . ALA A 1 133 ? 5.075 -4.366 5.889 1.00 96.00 133 ALA A N 1
ATOM 996 C CA . ALA A 1 133 ? 5.983 -4.735 4.820 1.00 96.00 133 ALA A CA 1
ATOM 997 C C . ALA A 1 133 ? 5.174 -4.884 3.532 1.00 96.00 133 ALA A C 1
ATOM 999 O O . ALA A 1 133 ? 4.168 -5.589 3.493 1.00 96.00 133 ALA A O 1
ATOM 1000 N N . LEU A 1 134 ? 5.600 -4.191 2.482 1.00 96.75 134 LEU A N 1
ATOM 1001 C CA . LEU A 1 134 ? 4.967 -4.210 1.172 1.00 96.75 134 LEU A CA 1
ATOM 1002 C C . LEU A 1 134 ? 5.955 -4.744 0.144 1.00 96.75 134 LEU A C 1
ATOM 1004 O O . LEU A 1 134 ? 7.119 -4.340 0.130 1.00 96.75 134 LEU A O 1
ATOM 1008 N N . ARG A 1 135 ? 5.473 -5.576 -0.777 1.00 97.62 135 ARG A N 1
ATOM 1009 C CA . ARG A 1 135 ? 6.250 -6.027 -1.932 1.00 97.62 135 ARG A CA 1
ATOM 1010 C C . ARG A 1 135 ? 5.549 -5.645 -3.220 1.00 97.62 135 ARG A C 1
ATOM 1012 O O . ARG A 1 135 ? 4.409 -6.031 -3.464 1.00 97.62 135 ARG A O 1
ATOM 1019 N N . PHE A 1 136 ? 6.263 -4.935 -4.080 1.00 97.50 136 PHE A N 1
ATOM 1020 C CA . PHE A 1 136 ? 5.814 -4.543 -5.405 1.00 97.50 136 PHE A CA 1
ATOM 1021 C C . PHE A 1 136 ? 6.572 -5.331 -6.469 1.00 97.50 136 PHE A C 1
ATOM 1023 O O . PHE A 1 136 ? 7.797 -5.437 -6.429 1.00 97.50 136 PHE A O 1
ATOM 1030 N N . ALA A 1 137 ? 5.850 -5.837 -7.464 1.00 96.44 137 ALA A N 1
ATOM 1031 C CA . ALA A 1 137 ? 6.429 -6.494 -8.627 1.00 96.44 137 ALA A CA 1
ATOM 1032 C C . ALA A 1 137 ? 6.135 -5.700 -9.901 1.00 96.44 137 ALA A C 1
ATOM 1034 O O . ALA A 1 137 ? 5.057 -5.119 -10.055 1.00 96.44 137 ALA A O 1
ATOM 1035 N N . ARG A 1 138 ? 7.083 -5.702 -10.843 1.00 94.69 138 ARG A N 1
ATOM 1036 C CA . ARG A 1 138 ? 6.895 -5.071 -12.153 1.00 94.69 138 ARG A CA 1
ATOM 1037 C C . ARG A 1 138 ? 6.277 -6.047 -13.157 1.00 94.69 138 ARG A C 1
ATOM 1039 O O . ARG A 1 138 ? 6.952 -6.961 -13.650 1.00 94.69 138 ARG A O 1
ATOM 1046 N N . ARG A 1 139 ? 5.008 -5.821 -13.499 1.00 91.12 139 ARG A N 1
ATOM 1047 C CA . ARG A 1 139 ? 4.222 -6.582 -14.488 1.00 91.12 139 ARG A CA 1
ATOM 1048 C C . ARG A 1 139 ? 3.715 -5.623 -15.566 1.00 91.12 139 ARG A C 1
ATOM 1050 O O . ARG A 1 139 ? 3.254 -4.536 -15.237 1.00 91.12 139 ARG A O 1
ATOM 1057 N N . ASP A 1 140 ? 3.903 -5.981 -16.834 1.00 89.44 140 ASP A N 1
ATOM 1058 C CA . ASP A 1 140 ? 3.481 -5.178 -17.999 1.00 89.44 140 ASP A CA 1
ATOM 1059 C C . ASP A 1 140 ? 3.936 -3.711 -17.932 1.00 89.44 140 ASP A C 1
ATOM 1061 O O . ASP A 1 140 ? 3.193 -2.761 -18.166 1.00 89.44 140 ASP A O 1
ATOM 1065 N N . GLY A 1 141 ? 5.187 -3.517 -17.504 1.00 89.31 141 GLY A N 1
ATOM 1066 C CA . GLY A 1 141 ? 5.802 -2.199 -17.349 1.00 89.31 141 GLY A CA 1
ATOM 1067 C C . GLY A 1 141 ? 5.360 -1.409 -16.111 1.00 89.31 141 GLY A C 1
ATOM 1068 O O . GLY A 1 141 ? 6.032 -0.429 -15.779 1.00 89.31 141 GLY A O 1
ATOM 1069 N N . ARG A 1 142 ? 4.324 -1.851 -15.386 1.00 92.31 142 ARG A N 1
ATOM 1070 C CA . ARG A 1 142 ? 3.734 -1.174 -14.220 1.00 92.31 142 ARG A CA 1
ATOM 1071 C C . ARG A 1 142 ? 4.106 -1.867 -12.908 1.00 92.31 142 ARG A C 1
ATOM 1073 O O . ARG A 1 142 ? 4.327 -3.075 -12.863 1.00 92.31 142 ARG A O 1
ATOM 1080 N N . TRP A 1 143 ? 4.177 -1.093 -11.829 1.00 95.88 143 TRP A N 1
ATOM 1081 C CA . TRP A 1 143 ? 4.343 -1.630 -10.477 1.00 95.88 143 TRP A CA 1
ATOM 1082 C C . TRP A 1 143 ? 2.988 -2.054 -9.918 1.00 95.88 143 TRP A C 1
ATOM 1084 O O . TRP A 1 143 ? 2.031 -1.281 -9.983 1.00 95.88 143 TRP A O 1
ATOM 1094 N N . ARG A 1 144 ? 2.922 -3.270 -9.373 1.00 97.06 144 ARG A N 1
ATOM 1095 C CA . ARG A 1 144 ? 1.739 -3.808 -8.696 1.00 97.06 144 ARG A CA 1
ATOM 1096 C C . ARG A 1 144 ? 2.127 -4.294 -7.305 1.00 97.06 144 ARG A C 1
ATOM 1098 O O . ARG A 1 144 ? 3.152 -4.958 -7.168 1.00 97.06 144 ARG A O 1
ATOM 1105 N N . LEU A 1 145 ? 1.333 -3.956 -6.295 1.00 97.81 145 LEU A N 1
ATOM 1106 C CA . LEU A 1 145 ? 1.474 -4.464 -4.932 1.00 97.81 145 LEU A CA 1
ATOM 1107 C C . LEU A 1 145 ? 1.054 -5.937 -4.918 1.00 97.81 145 LEU A C 1
ATOM 1109 O O . LEU A 1 145 ? -0.104 -6.245 -5.176 1.00 97.81 145 LEU A O 1
ATOM 1113 N N . VAL A 1 146 ? 1.996 -6.843 -4.677 1.00 96.62 146 VAL A N 1
ATOM 1114 C CA . VAL A 1 146 ? 1.766 -8.296 -4.761 1.00 96.62 146 VAL A CA 1
ATOM 1115 C C . VAL A 1 146 ? 1.741 -8.987 -3.407 1.00 96.62 146 VAL A C 1
ATOM 1117 O O . VAL A 1 146 ? 1.188 -10.070 -3.317 1.00 96.62 146 VAL A O 1
ATOM 1120 N N . ALA A 1 147 ? 2.311 -8.372 -2.374 1.00 94.19 147 ALA A N 1
ATOM 1121 C CA . ALA A 1 147 ? 2.198 -8.857 -1.007 1.00 94.19 147 ALA A CA 1
ATOM 1122 C C . ALA A 1 147 ? 2.166 -7.676 -0.040 1.00 94.19 147 ALA A C 1
ATOM 1124 O O . ALA A 1 147 ? 2.808 -6.645 -0.277 1.00 94.19 147 ALA A O 1
ATOM 1125 N N . MET A 1 148 ? 1.415 -7.842 1.041 1.00 93.06 148 MET A N 1
ATOM 1126 C CA . MET A 1 148 ? 1.299 -6.877 2.119 1.00 93.06 148 MET A CA 1
ATOM 1127 C C . MET A 1 148 ? 1.154 -7.632 3.432 1.00 93.06 148 MET A C 1
ATOM 1129 O O . MET A 1 148 ? 0.229 -8.418 3.589 1.00 93.06 148 MET A O 1
ATOM 1133 N N . GLU A 1 149 ? 2.028 -7.315 4.375 1.00 91.12 149 GLU A N 1
ATOM 1134 C CA . GLU A 1 149 ? 1.952 -7.774 5.756 1.00 91.12 149 GLU A CA 1
ATOM 1135 C C . GLU A 1 149 ? 1.791 -6.554 6.651 1.00 91.12 149 GLU A C 1
ATOM 1137 O O . GLU A 1 149 ? 2.564 -5.599 6.547 1.00 91.12 149 GLU A O 1
ATOM 1142 N N . LEU A 1 150 ? 0.786 -6.562 7.522 1.00 85.62 150 LEU A N 1
ATOM 1143 C CA . LEU A 1 150 ? 0.515 -5.477 8.460 1.00 85.62 150 LEU A CA 1
ATOM 1144 C C . LEU A 1 150 ? 0.666 -6.011 9.880 1.00 85.62 150 LEU A C 1
ATOM 1146 O O . LEU A 1 150 ? -0.069 -6.901 10.296 1.00 85.62 150 LEU A O 1
ATOM 1150 N N . ALA A 1 151 ? 1.590 -5.431 10.644 1.00 82.06 151 ALA A N 1
ATOM 1151 C CA . ALA A 1 151 ? 1.732 -5.730 12.059 1.00 82.06 151 ALA A CA 1
ATOM 1152 C C . ALA A 1 151 ? 0.551 -5.109 12.817 1.00 82.06 151 ALA A C 1
ATOM 1154 O O . ALA A 1 151 ? 0.592 -3.943 13.222 1.00 82.06 151 ALA A O 1
ATOM 1155 N N . LEU A 1 152 ? -0.519 -5.885 12.951 1.00 67.31 152 LEU A N 1
ATOM 1156 C CA . LEU A 1 152 ? -1.689 -5.572 13.760 1.00 67.31 152 LEU A CA 1
ATOM 1157 C C . LEU A 1 152 ? -1.465 -6.039 15.201 1.00 67.31 152 LEU A C 1
ATOM 1159 O O . LEU A 1 152 ? -0.766 -7.021 15.442 1.00 67.31 152 LEU A O 1
ATOM 1163 N N . ASP A 1 153 ? -2.034 -5.325 16.174 1.00 65.12 153 ASP A N 1
ATOM 1164 C CA . ASP A 1 153 ? -2.048 -5.838 17.545 1.00 65.12 153 ASP A CA 1
ATOM 1165 C C . ASP A 1 153 ? -3.134 -6.908 17.718 1.00 65.12 153 ASP A C 1
ATOM 1167 O O . ASP A 1 153 ? -4.070 -7.008 16.921 1.00 65.12 153 ASP A O 1
ATOM 1171 N N . ALA A 1 154 ? -3.018 -7.697 18.788 1.00 52.91 154 ALA A N 1
ATOM 1172 C CA . ALA A 1 154 ? -3.968 -8.764 19.095 1.00 52.91 154 ALA A CA 1
ATOM 1173 C C . ALA A 1 154 ? -5.420 -8.256 19.174 1.00 52.91 154 ALA A C 1
ATOM 1175 O O . ALA A 1 154 ? -6.333 -8.952 18.744 1.00 52.91 154 ALA A O 1
ATOM 1176 N N . GLY A 1 155 ? -5.637 -7.029 19.664 1.00 51.91 155 GLY A N 1
ATOM 1177 C CA . GLY A 1 155 ? -6.967 -6.419 19.754 1.00 51.91 155 GLY A CA 1
ATOM 1178 C C . GLY A 1 155 ? -7.603 -6.119 18.394 1.00 51.91 155 GLY A C 1
ATOM 1179 O O . GLY A 1 155 ? -8.825 -6.157 18.279 1.00 51.91 155 GLY A O 1
ATOM 1180 N N . THR A 1 156 ? -6.790 -5.864 17.368 1.00 55.00 156 THR A N 1
ATOM 1181 C CA . THR A 1 156 ? -7.254 -5.710 15.984 1.00 55.00 156 THR A CA 1
ATOM 1182 C C . THR A 1 156 ? -7.468 -7.073 15.321 1.00 55.00 156 THR A C 1
ATOM 1184 O O . THR A 1 156 ? -8.483 -7.269 14.666 1.00 55.00 156 THR A O 1
ATOM 1187 N N . ILE A 1 157 ? -6.574 -8.043 15.561 1.00 50.53 157 ILE A N 1
ATOM 1188 C CA . ILE A 1 157 ? -6.688 -9.419 15.037 1.00 50.53 157 ILE A CA 1
ATOM 1189 C C . ILE A 1 157 ? -7.958 -10.115 15.560 1.00 50.53 157 ILE A C 1
ATOM 1191 O O . ILE A 1 157 ? -8.661 -10.767 14.798 1.00 50.53 157 ILE A O 1
ATOM 1195 N N . LEU A 1 158 ? -8.307 -9.921 16.837 1.00 37.69 158 LEU A N 1
ATOM 1196 C CA . LEU A 1 158 ? -9.508 -10.493 17.468 1.00 37.69 158 LEU A CA 1
ATOM 1197 C C . LEU A 1 158 ? -10.837 -9.938 16.930 1.00 37.69 158 LEU A C 1
ATOM 1199 O O . LEU A 1 158 ? -11.877 -10.534 17.182 1.00 37.69 158 LEU A O 1
ATOM 1203 N N . ARG A 1 159 ? -10.830 -8.792 16.239 1.00 41.88 159 ARG A N 1
ATOM 1204 C CA . ARG A 1 159 ? -12.035 -8.197 15.627 1.00 41.88 159 ARG A CA 1
ATOM 1205 C C . ARG A 1 159 ? -12.166 -8.494 14.133 1.00 41.88 159 ARG A C 1
ATOM 1207 O O . ARG A 1 159 ? -13.184 -8.142 13.548 1.00 41.88 159 ARG A O 1
ATOM 1214 N N . ALA A 1 160 ? -11.134 -9.109 13.561 1.00 43.50 160 ALA A N 1
ATOM 1215 C CA . ALA A 1 160 ? -11.009 -9.466 12.154 1.00 43.50 160 ALA A CA 1
ATOM 1216 C C . ALA A 1 160 ? -11.284 -10.953 11.865 1.00 43.50 160 ALA A C 1
ATOM 1218 O O . ALA A 1 160 ? -11.309 -11.361 10.704 1.00 43.50 160 ALA A O 1
ATOM 1219 N N . GLY A 1 161 ? -11.413 -11.766 12.921 1.00 36.72 161 GLY A N 1
ATOM 1220 C CA . GLY A 1 161 ? -11.693 -13.203 12.860 1.00 36.72 161 GLY A CA 1
ATOM 1221 C C . GLY A 1 161 ? -13.174 -13.524 12.955 1.00 36.72 161 GLY A C 1
ATOM 1222 O O . GLY A 1 161 ? -13.881 -12.811 13.702 1.00 36.72 161 GLY A O 1
#

Solvent-accessible surface area (backbone atoms only — not comparable to full-atom values): 10071 Å² total; per-residue (Å²): 140,81,96,81,82,85,83,85,75,88,75,78,96,76,78,78,86,77,77,76,80,76,75,79,76,80,69,74,86,66,76,74,77,88,57,96,72,76,64,77,76,71,73,77,78,78,77,63,81,61,52,70,70,54,54,52,51,52,51,52,53,52,50,52,50,48,32,32,40,40,67,78,34,66,63,78,81,45,50,88,41,37,32,69,72,42,50,53,50,51,51,50,44,43,74,63,51,80,34,52,68,51,41,87,73,47,78,47,76,47,46,91,42,101,51,35,36,38,34,48,34,34,32,35,45,86,95,42,78,33,48,31,47,36,34,32,35,58,54,96,92,38,72,24,39,61,44,71,47,69,60,67,55,70,78,55,52,68,66,72,107

Nearest PDB structures (foldseek):
  6d63-assembly3_E  TM=6.179E-01  e=3.513E-03  Pseudomonas sp. ADP
  6w3w-assembly1_A  TM=6.543E-01  e=1.593E-02  synthetic construct
  3fka-assembly1_D  TM=6.412E-01  e=1.411E-02  Ruegeria pomeroyi DSS-3
  4q53-assembly1_A  TM=6.512E-01  e=6.797E-02  Bacteroides uniformis ATCC 8492
  7jta-assembly1_A  TM=7.129E-01  e=1.788E-01  Clostridia bacterium